Protein AF-A0A0S8JA81-F1 (afdb_monomer_lite)

Secondary structure (DSSP, 8-state):
--HHHHHHHHHHSPPPHHHHHHHHHHHHHSS--HHHHHHHH-BTTTB---SSS--GGGG---

Radius of gyration: 14.51 Å; chains: 1; bounding box: 30×16×37 Å

Structure (mmCIF, N/CA/C/O backbone):
data_AF-A0A0S8JA81-F1
#
_entry.id   AF-A0A0S8JA81-F1
#
loop_
_atom_site.group_PDB
_atom_site.id
_atom_site.type_symbol
_atom_site.label_atom_id
_atom_site.label_alt_id
_atom_site.label_comp_id
_atom_site.label_asym_id
_atom_site.label_entity_id
_atom_site.label_seq_id
_atom_site.pdbx_PDB_ins_code
_atom_site.Cartn_x
_atom_site.Cartn_y
_atom_site.Cartn_z
_atom_site.occupancy
_atom_site.B_iso_or_equiv
_atom_site.auth_seq_id
_atom_site.auth_comp_id
_atom_site.auth_asym_id
_atom_site.auth_atom_id
_atom_site.pdbx_PDB_model_num
ATOM 1 N N . MET A 1 1 ? 10.593 2.843 -27.602 1.00 62.19 1 MET A N 1
ATOM 2 C CA . MET A 1 1 ? 9.420 2.551 -26.760 1.00 62.19 1 MET A CA 1
ATOM 3 C C . MET A 1 1 ? 8.658 3.846 -26.516 1.00 62.19 1 MET A C 1
ATOM 5 O O . MET A 1 1 ? 9.284 4.820 -26.107 1.00 62.19 1 MET A O 1
ATOM 9 N N . THR A 1 2 ? 7.370 3.900 -26.853 1.00 84.00 2 THR A N 1
ATOM 10 C CA . THR A 1 2 ? 6.499 5.064 -26.603 1.00 84.00 2 THR A CA 1
ATOM 11 C C . THR A 1 2 ? 5.884 4.990 -25.201 1.00 84.00 2 THR A C 1
ATOM 13 O O . THR A 1 2 ? 5.931 3.942 -24.559 1.00 84.00 2 THR A O 1
ATOM 16 N N . LEU A 1 3 ? 5.309 6.095 -24.712 1.00 80.00 3 LEU A N 1
ATOM 17 C CA . LEU A 1 3 ? 4.598 6.116 -23.424 1.00 80.00 3 LEU A CA 1
ATOM 18 C C . LEU A 1 3 ? 3.437 5.108 -23.390 1.00 80.00 3 LEU A C 1
ATOM 20 O O . LEU A 1 3 ? 3.276 4.414 -22.394 1.00 80.00 3 LEU A O 1
ATOM 24 N N . GLU A 1 4 ? 2.705 4.957 -24.496 1.00 83.75 4 GLU A N 1
ATOM 25 C CA . GLU A 1 4 ? 1.619 3.971 -24.626 1.00 83.75 4 GLU A CA 1
ATOM 26 C C . GLU A 1 4 ? 2.105 2.534 -24.394 1.00 83.75 4 GLU A C 1
ATOM 28 O O . GLU A 1 4 ? 1.466 1.776 -23.672 1.00 83.75 4 GLU A O 1
ATOM 33 N N . GLN A 1 5 ? 3.279 2.173 -24.921 1.00 76.50 5 GLN A N 1
ATOM 34 C CA . GLN A 1 5 ? 3.849 0.834 -24.729 1.00 76.50 5 GLN A CA 1
ATOM 35 C C . GLN A 1 5 ? 4.240 0.575 -23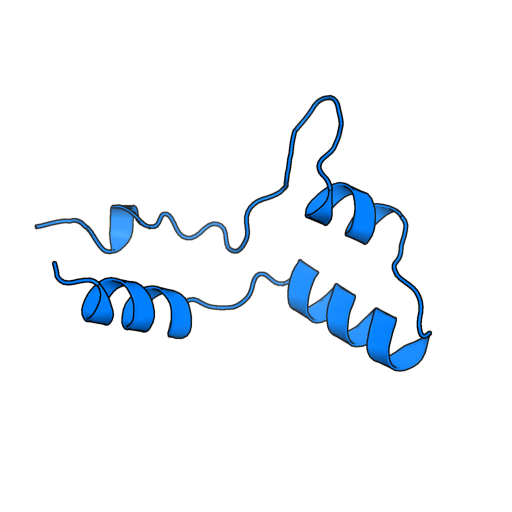.267 1.00 76.50 5 GLN A C 1
ATOM 37 O O . GLN A 1 5 ? 4.105 -0.543 -22.778 1.00 76.50 5 GLN A O 1
ATOM 42 N N . ILE A 1 6 ? 4.699 1.606 -22.549 1.00 77.94 6 ILE A N 1
ATOM 43 C CA . ILE A 1 6 ? 4.984 1.503 -21.110 1.00 77.94 6 ILE A CA 1
ATOM 44 C C . ILE A 1 6 ? 3.680 1.297 -20.331 1.00 77.94 6 ILE A C 1
ATOM 46 O O . ILE A 1 6 ? 3.631 0.464 -19.430 1.00 77.94 6 ILE A O 1
ATOM 50 N N . GLU A 1 7 ? 2.621 2.032 -20.671 1.00 79.38 7 GLU A N 1
ATOM 51 C CA . GLU A 1 7 ? 1.319 1.909 -20.010 1.00 79.38 7 GLU A CA 1
ATOM 52 C C . GLU A 1 7 ? 0.672 0.534 -20.220 1.00 79.38 7 GLU A C 1
ATOM 54 O O . GLU A 1 7 ? 0.077 0.001 -19.281 1.00 79.38 7 GLU A O 1
ATOM 59 N N . GLU A 1 8 ? 0.810 -0.058 -21.409 1.00 82.44 8 GLU A N 1
ATOM 60 C CA . GLU A 1 8 ? 0.356 -1.428 -21.684 1.00 82.44 8 GLU A CA 1
ATOM 61 C C . GLU A 1 8 ? 1.102 -2.450 -20.819 1.00 82.44 8 GLU A C 1
ATOM 63 O O . GLU A 1 8 ? 0.469 -3.240 -20.121 1.00 82.44 8 GLU A O 1
ATOM 68 N N . ILE A 1 9 ? 2.435 -2.365 -20.755 1.00 80.12 9 ILE A N 1
ATOM 69 C CA . ILE A 1 9 ? 3.252 -3.256 -19.913 1.00 80.12 9 ILE A CA 1
ATOM 70 C C . ILE A 1 9 ? 2.868 -3.118 -18.433 1.00 80.12 9 ILE A C 1
ATOM 72 O O . ILE A 1 9 ? 2.709 -4.115 -17.729 1.00 80.12 9 ILE A O 1
ATOM 76 N N . LEU A 1 10 ? 2.683 -1.886 -17.949 1.00 75.38 10 LEU A N 1
ATOM 77 C CA . LEU A 1 10 ? 2.271 -1.628 -16.566 1.00 75.38 10 LEU A CA 1
ATOM 78 C C . LEU A 1 10 ? 0.872 -2.174 -16.250 1.00 75.38 10 LEU A C 1
ATOM 80 O O . LEU A 1 10 ? 0.613 -2.533 -15.101 1.00 75.38 10 LEU A O 1
ATOM 84 N N . ARG A 1 11 ? -0.025 -2.222 -17.239 1.00 76.94 11 ARG A N 1
ATOM 85 C CA . ARG A 1 11 ? -1.386 -2.750 -17.088 1.00 76.94 11 ARG A CA 1
ATOM 86 C C . ARG A 1 11 ? -1.414 -4.275 -17.043 1.00 76.94 11 ARG A C 1
ATOM 88 O O . ARG A 1 11 ? -2.214 -4.827 -16.289 1.00 76.94 11 ARG A O 1
ATOM 95 N N . ASP A 1 12 ? -0.562 -4.921 -17.831 1.00 80.94 12 ASP A N 1
ATOM 96 C CA . ASP A 1 12 ? -0.538 -6.378 -17.971 1.00 80.94 12 ASP A CA 1
ATOM 97 C C . ASP A 1 12 ? 0.289 -7.074 -16.882 1.00 80.94 12 ASP A C 1
ATOM 99 O O . ASP A 1 12 ? 0.135 -8.279 -16.664 1.00 80.94 12 ASP A O 1
ATOM 103 N N . MET A 1 13 ? 1.130 -6.331 -16.154 1.00 77.44 13 MET A N 1
ATOM 104 C CA . MET A 1 13 ? 1.860 -6.881 -15.017 1.00 77.44 13 MET A CA 1
ATOM 105 C C . MET A 1 13 ? 0.907 -7.381 -13.914 1.00 77.44 13 MET A C 1
ATOM 107 O O . MET A 1 13 ? -0.025 -6.677 -13.505 1.00 77.44 13 MET A O 1
ATOM 111 N N . PRO A 1 14 ? 1.162 -8.577 -13.357 1.00 75.31 14 PRO A N 1
ATOM 112 C CA . PRO A 1 14 ? 0.377 -9.131 -12.272 1.00 75.31 14 PRO A CA 1
ATOM 113 C C . PRO A 1 14 ? 0.479 -8.244 -11.030 1.00 75.31 14 PRO A C 1
ATOM 115 O O . PRO A 1 14 ? 1.564 -7.869 -10.586 1.00 75.31 14 PRO A O 1
ATOM 118 N N . GLU A 1 15 ? -0.665 -7.944 -10.413 1.00 77.94 15 GLU A N 1
ATOM 119 C CA . GLU A 1 15 ? -0.675 -7.193 -9.159 1.00 77.94 15 GLU A CA 1
ATOM 120 C C . GLU A 1 15 ? 0.137 -7.919 -8.073 1.00 77.94 15 GLU A C 1
ATOM 122 O O . GLU A 1 15 ? 0.093 -9.146 -7.931 1.00 77.94 15 GLU A O 1
ATOM 127 N N . ALA A 1 16 ? 0.871 -7.158 -7.257 1.00 81.75 16 ALA A N 1
ATOM 128 C CA . ALA A 1 16 ? 1.595 -7.746 -6.139 1.00 81.75 16 ALA A CA 1
ATOM 129 C C . ALA A 1 16 ? 0.597 -8.410 -5.166 1.00 81.75 16 ALA A C 1
ATOM 131 O O . ALA A 1 16 ? -0.385 -7.765 -4.780 1.00 81.75 16 ALA A O 1
ATOM 132 N N . PRO A 1 17 ? 0.851 -9.642 -4.678 1.00 86.12 17 PRO A N 1
ATOM 133 C CA . PRO A 1 17 ? -0.089 -10.345 -3.801 1.00 86.12 17 PRO A CA 1
ATOM 134 C C . PRO A 1 17 ? -0.514 -9.536 -2.567 1.00 86.12 17 PRO A C 1
ATOM 136 O O . PRO A 1 17 ? -1.673 -9.577 -2.159 1.00 86.12 17 PRO A O 1
ATOM 139 N N . TRP A 1 18 ? 0.399 -8.736 -2.006 1.00 85.75 18 TRP A N 1
ATOM 140 C CA . TRP A 1 18 ? 0.110 -7.906 -0.838 1.00 85.75 18 TRP A CA 1
ATOM 141 C C . TRP A 1 18 ? -0.863 -6.753 -1.138 1.00 85.75 18 TRP A C 1
ATOM 143 O O . TRP A 1 18 ? -1.626 -6.377 -0.249 1.00 85.75 18 TRP A O 1
ATOM 153 N N . ILE A 1 19 ? -0.880 -6.221 -2.369 1.00 88.00 19 ILE A N 1
ATOM 154 C CA . ILE A 1 19 ? -1.828 -5.176 -2.792 1.00 88.00 19 ILE A CA 1
ATOM 155 C C . ILE A 1 19 ? -3.237 -5.763 -2.860 1.00 88.00 19 ILE A C 1
ATOM 157 O O . ILE A 1 19 ? -4.184 -5.162 -2.343 1.00 88.00 19 ILE A O 1
ATOM 161 N N . ARG A 1 20 ? -3.376 -6.968 -3.424 1.00 90.12 20 ARG A N 1
ATOM 162 C CA . AR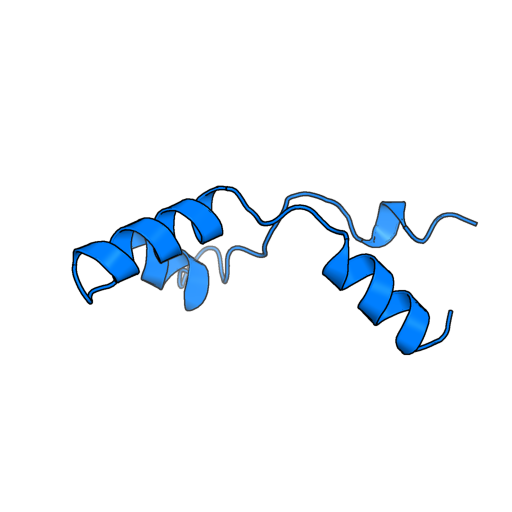G A 1 20 ? -4.650 -7.699 -3.456 1.00 90.12 20 ARG A CA 1
ATOM 163 C C . ARG A 1 20 ? -5.199 -7.941 -2.051 1.00 90.12 20 ARG A C 1
ATOM 165 O O . ARG A 1 20 ? -6.373 -7.673 -1.774 1.00 90.12 20 ARG A O 1
ATOM 172 N N . ASP A 1 21 ? -4.341 -8.408 -1.148 1.00 92.69 21 ASP A N 1
ATOM 173 C CA . ASP A 1 21 ? -4.712 -8.689 0.239 1.00 92.69 21 ASP A CA 1
ATOM 174 C C . ASP A 1 21 ? -5.085 -7.411 1.000 1.00 92.69 21 ASP A C 1
ATOM 176 O O . ASP A 1 21 ? -6.055 -7.401 1.761 1.00 92.69 21 ASP A O 1
ATOM 180 N N . MET A 1 22 ? -4.349 -6.319 0.773 1.00 93.75 22 MET A N 1
ATOM 181 C CA . MET A 1 22 ? -4.644 -5.000 1.334 1.00 93.75 22 MET A CA 1
ATOM 182 C C . MET A 1 22 ? -6.014 -4.491 0.873 1.00 93.75 22 MET A C 1
ATOM 184 O O . MET A 1 22 ? -6.831 -4.114 1.712 1.00 93.75 22 MET A O 1
ATOM 188 N N . ARG A 1 23 ? -6.301 -4.517 -0.438 1.00 93.88 23 ARG A N 1
ATOM 189 C CA . ARG A 1 23 ? -7.604 -4.097 -0.991 1.00 93.88 23 ARG A CA 1
ATOM 190 C C . ARG A 1 23 ? -8.746 -4.923 -0.412 1.00 93.88 23 ARG A C 1
ATOM 192 O O . ARG A 1 23 ? -9.769 -4.368 -0.021 1.00 93.88 23 ARG A O 1
ATOM 199 N N . THR A 1 24 ? -8.547 -6.235 -0.309 1.00 96.25 24 THR A N 1
ATOM 200 C CA . THR A 1 24 ? -9.526 -7.154 0.286 1.00 96.25 24 THR A CA 1
ATOM 201 C C . THR A 1 24 ? -9.778 -6.833 1.758 1.00 96.25 24 THR A C 1
ATOM 2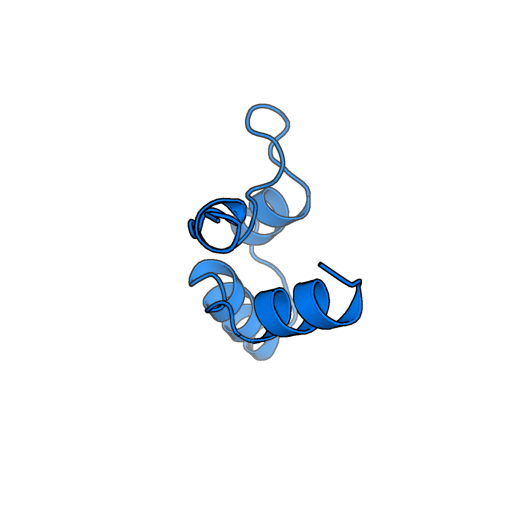03 O O . THR A 1 24 ? -10.924 -6.865 2.204 1.00 96.25 24 THR A O 1
ATOM 206 N N . HIS A 1 25 ? -8.729 -6.524 2.525 1.00 97.00 25 HIS A N 1
ATOM 207 C CA . HIS A 1 25 ? -8.867 -6.137 3.925 1.00 97.00 25 HIS A CA 1
ATOM 208 C C . HIS A 1 25 ? -9.618 -4.810 4.063 1.00 97.00 25 HIS A C 1
ATOM 210 O O . HIS A 1 25 ? -10.623 -4.760 4.768 1.00 97.00 25 HIS A O 1
ATOM 216 N N . TYR A 1 26 ? -9.191 -3.778 3.334 1.00 96.12 26 TYR A N 1
ATOM 217 C CA . TYR A 1 26 ? -9.816 -2.459 3.371 1.00 96.12 26 TYR A CA 1
ATOM 218 C C . TYR A 1 26 ? -11.295 -2.513 2.969 1.00 96.12 26 TYR A C 1
ATOM 220 O O . TYR A 1 26 ? -12.136 -1.932 3.646 1.00 96.12 26 TYR A O 1
ATOM 228 N N . ALA A 1 27 ? -11.642 -3.283 1.932 1.00 97.44 27 ALA A N 1
ATOM 229 C CA . ALA A 1 27 ? -13.034 -3.473 1.523 1.00 97.44 27 ALA A CA 1
ATOM 230 C C . ALA A 1 27 ? -13.909 -4.107 2.622 1.00 97.44 27 ALA A C 1
ATOM 232 O O . ALA A 1 27 ? -15.114 -3.878 2.650 1.00 97.44 27 ALA A O 1
ATOM 233 N N . LYS A 1 28 ? -13.318 -4.900 3.528 1.00 97.56 28 LYS A N 1
ATOM 234 C CA . LYS A 1 28 ? -14.026 -5.543 4.645 1.00 97.56 28 LYS A CA 1
ATOM 235 C C . LYS A 1 28 ? -14.088 -4.677 5.902 1.00 97.56 28 LYS A C 1
ATOM 237 O O . LYS A 1 28 ? -15.063 -4.775 6.638 1.00 97.56 28 LYS A O 1
ATOM 242 N N . THR A 1 29 ? -13.048 -3.896 6.188 1.00 97.44 29 THR A N 1
ATOM 243 C CA . THR A 1 29 ? -12.878 -3.218 7.488 1.00 97.44 29 THR A CA 1
ATOM 244 C C . THR A 1 29 ? -12.957 -1.696 7.414 1.00 97.44 29 THR A C 1
ATOM 246 O O . THR A 1 29 ? -13.119 -1.053 8.446 1.00 97.44 29 THR A O 1
ATOM 249 N N . GLY A 1 30 ? -12.818 -1.110 6.223 1.00 96.94 30 GLY A N 1
A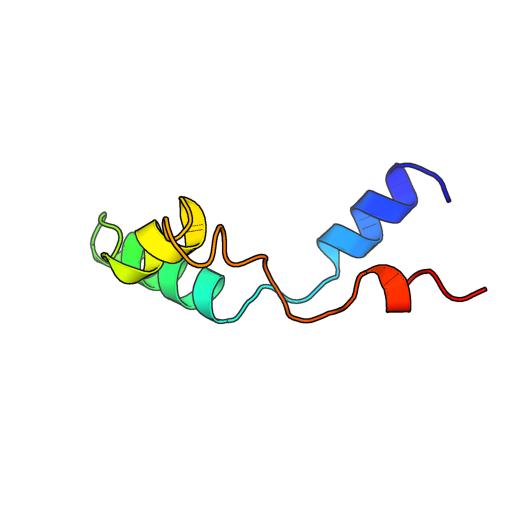TOM 250 C CA . GLY A 1 30 ? -12.688 0.335 6.024 1.00 96.94 30 GLY A CA 1
ATOM 251 C C . GLY A 1 30 ? -11.365 0.923 6.528 1.00 96.94 30 GLY A C 1
ATOM 252 O O . GLY A 1 30 ? -11.220 2.143 6.565 1.00 96.94 30 GLY A O 1
ATOM 253 N N . ALA A 1 31 ? -10.401 0.086 6.925 1.00 95.56 31 ALA A N 1
ATOM 254 C CA . ALA A 1 31 ? -9.137 0.513 7.516 1.00 95.56 31 ALA A CA 1
ATOM 255 C C . ALA A 1 31 ? -7.944 -0.222 6.895 1.00 95.56 31 ALA A C 1
ATOM 257 O O . ALA A 1 31 ? -8.067 -1.346 6.411 1.00 95.56 31 ALA A O 1
ATOM 258 N N . TYR A 1 32 ? -6.773 0.415 6.920 1.00 93.62 32 TYR A N 1
ATOM 259 C CA . TYR A 1 32 ? -5.509 -0.219 6.545 1.00 93.62 32 TYR A CA 1
ATOM 260 C C . TYR A 1 32 ? -4.866 -0.893 7.753 1.00 93.62 32 TYR A C 1
ATOM 262 O O . TYR A 1 32 ? -4.954 -0.391 8.876 1.00 93.62 32 TYR A O 1
ATOM 270 N N . ARG A 1 33 ? -4.157 -2.004 7.526 1.00 94.44 33 ARG A N 1
ATOM 271 C CA . ARG A 1 33 ? -3.328 -2.612 8.572 1.00 9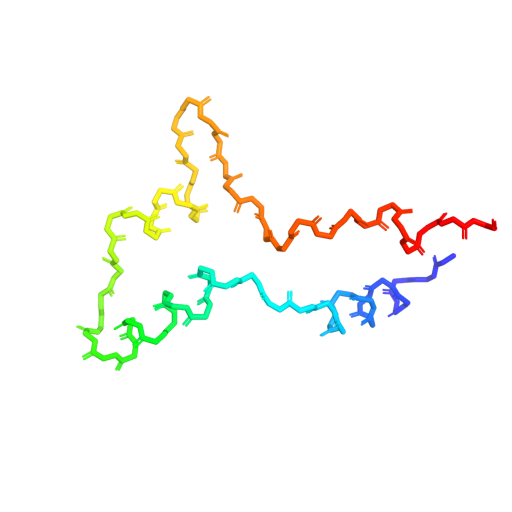4.44 33 ARG A CA 1
ATOM 272 C C . ARG A 1 33 ? -2.007 -1.842 8.674 1.00 94.44 33 ARG A C 1
ATOM 274 O O . ARG A 1 33 ? -1.532 -1.338 7.653 1.00 94.44 33 ARG A O 1
ATOM 281 N N . PRO A 1 34 ? -1.351 -1.802 9.846 1.00 91.62 34 PRO A N 1
ATOM 282 C CA . PRO A 1 34 ? -0.055 -1.136 9.998 1.00 91.62 34 PRO A CA 1
ATOM 283 C C . PRO A 1 34 ? 0.988 -1.571 8.956 1.00 91.62 34 PRO A C 1
ATOM 285 O O . PRO A 1 34 ? 1.683 -0.737 8.388 1.00 91.62 34 PRO A O 1
ATOM 288 N N . GLN A 1 35 ? 1.040 -2.864 8.624 1.00 88.94 35 GLN A N 1
ATOM 289 C CA . GLN A 1 35 ? 1.937 -3.392 7.592 1.00 88.94 35 GLN A CA 1
ATOM 290 C C . GLN A 1 35 ? 1.616 -2.912 6.171 1.00 88.94 35 GLN A C 1
ATOM 292 O O . GLN A 1 35 ? 2.516 -2.848 5.340 1.00 88.94 35 GLN A O 1
ATOM 297 N N . ASP A 1 36 ? 0.355 -2.598 5.867 1.00 90.19 36 ASP A N 1
ATOM 298 C CA . ASP A 1 36 ? -0.020 -2.066 4.555 1.00 90.19 36 ASP A CA 1
ATOM 299 C C . ASP A 1 36 ? 0.455 -0.612 4.440 1.00 90.19 36 ASP A C 1
ATOM 301 O O . ASP A 1 36 ? 1.027 -0.223 3.426 1.00 90.19 36 ASP A O 1
ATOM 305 N N . LEU A 1 37 ? 0.314 0.160 5.525 1.00 87.25 37 LEU A N 1
ATOM 306 C CA . LEU A 1 37 ? 0.819 1.530 5.610 1.00 87.25 37 LEU A CA 1
ATOM 307 C C . LEU A 1 37 ? 2.344 1.587 5.507 1.00 87.25 37 LEU A C 1
ATOM 309 O O . LEU A 1 37 ? 2.853 2.416 4.765 1.00 87.25 37 LEU A O 1
ATOM 313 N N . LEU A 1 38 ? 3.068 0.686 6.179 1.00 86.44 38 LEU A N 1
ATOM 314 C CA . LEU A 1 38 ? 4.528 0.603 6.052 1.00 86.44 38 LEU A CA 1
ATOM 315 C C . LEU A 1 38 ? 4.964 0.329 4.609 1.00 86.44 38 LEU A C 1
ATOM 317 O O . LEU A 1 38 ? 5.931 0.914 4.137 1.00 86.44 38 LEU A O 1
ATOM 321 N N . ARG A 1 39 ? 4.236 -0.521 3.877 1.00 83.69 39 ARG A N 1
ATOM 322 C CA . ARG A 1 39 ? 4.553 -0.807 2.471 1.00 83.69 39 ARG A CA 1
ATOM 323 C C . ARG A 1 39 ? 4.258 0.373 1.553 1.00 83.69 39 ARG A C 1
ATOM 325 O O . ARG A 1 39 ? 5.057 0.624 0.660 1.00 83.69 39 ARG A O 1
ATOM 332 N N . LEU A 1 40 ? 3.145 1.074 1.777 1.00 83.00 40 LEU A N 1
ATOM 333 C CA . LEU A 1 40 ? 2.704 2.214 0.964 1.00 83.00 40 LEU A CA 1
ATOM 334 C C . LEU A 1 40 ? 3.516 3.487 1.220 1.00 83.00 40 LEU A C 1
ATOM 336 O O . LEU A 1 40 ? 3.901 4.173 0.279 1.00 83.00 40 LEU A O 1
ATOM 340 N N . LEU A 1 41 ? 3.729 3.819 2.492 1.00 82.56 41 LEU A N 1
ATOM 341 C CA . LEU A 1 41 ? 4.396 5.049 2.927 1.00 82.56 41 LEU A CA 1
ATOM 342 C C . LEU A 1 41 ? 5.915 4.879 3.008 1.00 82.56 41 LEU A C 1
ATOM 344 O O . LEU A 1 41 ? 6.650 5.863 3.007 1.00 82.56 41 LEU A O 1
ATOM 348 N N . GLY A 1 42 ? 6.364 3.629 3.047 1.00 73.81 42 GLY A N 1
ATOM 349 C CA . GLY A 1 42 ? 7.749 3.254 3.234 1.00 73.81 42 GLY A CA 1
ATOM 350 C C . GLY A 1 42 ? 8.123 3.105 4.700 1.00 73.81 42 GLY A C 1
ATOM 351 O O . GLY A 1 42 ? 7.669 3.845 5.575 1.00 73.81 42 GLY A O 1
ATOM 352 N N . ASP A 1 43 ? 8.975 2.119 4.961 1.00 74.81 43 ASP A N 1
ATOM 353 C CA . ASP A 1 43 ? 9.670 2.008 6.234 1.00 74.81 43 ASP A CA 1
ATOM 354 C C . ASP A 1 43 ? 10.793 3.064 6.263 1.00 74.81 43 ASP A C 1
ATOM 356 O O . ASP A 1 43 ? 11.514 3.210 5.275 1.00 74.81 43 ASP A O 1
ATOM 360 N N . PRO A 1 44 ? 11.001 3.794 7.369 1.00 67.06 44 PRO A N 1
ATOM 361 C CA . PRO A 1 44 ? 12.123 4.725 7.496 1.00 67.06 44 PRO A CA 1
ATOM 362 C C . PRO A 1 44 ? 13.512 4.104 7.248 1.00 67.06 44 PRO A C 1
ATOM 364 O O . PRO A 1 44 ? 14.460 4.835 6.970 1.00 67.06 44 PRO A O 1
ATOM 367 N N . LYS A 1 45 ? 13.649 2.780 7.386 1.00 72.25 45 LYS A N 1
ATOM 368 C CA . LYS A 1 45 ? 14.884 2.013 7.175 1.00 72.25 45 LYS A CA 1
ATOM 369 C C . LYS A 1 45 ? 14.955 1.364 5.794 1.00 72.25 45 LYS A C 1
ATOM 371 O O . LYS A 1 45 ? 16.015 1.383 5.184 1.00 72.25 45 LYS A O 1
ATOM 376 N N . GLU A 1 46 ? 13.846 0.800 5.319 1.00 68.94 46 GLU A N 1
ATOM 377 C CA . GLU A 1 46 ? 13.808 -0.026 4.096 1.00 68.94 46 GLU A CA 1
ATOM 378 C C . GLU A 1 46 ? 13.163 0.690 2.892 1.00 68.94 46 GLU A C 1
ATOM 380 O O . GLU A 1 46 ? 13.212 0.194 1.768 1.00 68.94 46 GLU A O 1
ATOM 385 N N . GLY A 1 47 ? 12.564 1.866 3.095 1.00 69.69 47 GLY A N 1
ATOM 386 C CA . GLY A 1 47 ? 11.841 2.608 2.064 1.00 69.69 47 GLY A CA 1
ATOM 387 C C . GLY A 1 47 ? 10.507 1.967 1.668 1.00 69.69 47 GLY A C 1
ATOM 388 O O . GLY A 1 47 ? 9.954 1.117 2.370 1.00 69.69 47 GLY A O 1
ATOM 389 N N . VAL A 1 48 ? 9.945 2.423 0.545 1.00 68.00 48 VAL A N 1
ATOM 390 C CA . VAL A 1 48 ? 8.671 1.928 -0.004 1.00 68.00 48 VAL A CA 1
ATOM 391 C C . VAL A 1 48 ? 8.877 0.545 -0.611 1.00 68.00 48 VAL A C 1
ATOM 393 O O . VAL A 1 48 ? 9.779 0.333 -1.422 1.00 68.00 48 VAL A O 1
ATOM 396 N N . THR A 1 49 ? 8.004 -0.402 -0.266 1.00 67.12 49 THR A N 1
ATOM 397 C CA . THR A 1 49 ? 7.990 -1.699 -0.947 1.00 67.12 49 THR A CA 1
ATOM 398 C C . THR A 1 49 ? 7.315 -1.521 -2.304 1.00 67.12 49 THR A C 1
ATOM 400 O O . THR A 1 49 ? 6.089 -1.444 -2.387 1.00 67.12 49 THR A O 1
ATOM 403 N N . MET A 1 50 ? 8.121 -1.447 -3.366 1.00 64.38 50 MET A N 1
ATOM 404 C CA . MET A 1 50 ? 7.631 -1.450 -4.749 1.00 64.38 50 MET A CA 1
ATOM 405 C C . MET A 1 50 ? 6.828 -2.731 -5.037 1.00 64.38 50 MET A C 1
ATOM 407 O O . MET A 1 50 ? 6.958 -3.719 -4.316 1.00 64.38 50 MET A O 1
ATOM 411 N N . GLY A 1 51 ? 5.960 -2.677 -6.054 1.00 62.59 51 GLY A N 1
ATOM 412 C CA . GLY A 1 51 ? 4.973 -3.704 -6.413 1.00 62.59 51 GLY A CA 1
ATOM 413 C C . GLY A 1 51 ? 5.550 -5.080 -6.811 1.00 62.59 51 GLY A C 1
ATOM 414 O O . GLY A 1 51 ? 6.426 -5.604 -6.128 1.00 62.59 51 GLY A O 1
ATOM 415 N N . PRO A 1 52 ? 5.000 -5.774 -7.824 1.00 57.94 52 PRO A N 1
ATOM 416 C CA . PRO A 1 52 ? 5.437 -7.132 -8.154 1.00 57.94 52 PRO A CA 1
ATOM 417 C C . PRO A 1 52 ? 6.955 -7.175 -8.384 1.00 57.94 52 PRO A C 1
ATOM 419 O O . PRO A 1 52 ? 7.532 -6.249 -8.946 1.00 57.94 52 PRO A O 1
ATOM 422 N N . LYS A 1 53 ? 7.611 -8.263 -7.951 1.00 59.09 53 LYS A N 1
ATOM 423 C CA . LYS A 1 53 ? 9.057 -8.504 -8.149 1.00 59.09 53 LYS A CA 1
ATOM 424 C C . LYS A 1 53 ? 9.426 -8.766 -9.620 1.00 59.09 53 LYS A C 1
ATOM 426 O O . LYS A 1 53 ? 10.457 -9.376 -9.890 1.00 59.09 53 LYS A O 1
ATOM 431 N N . GLU A 1 54 ? 8.575 -8.370 -10.556 1.00 58.00 54 GLU A N 1
ATOM 432 C CA . GLU A 1 54 ? 8.902 -8.402 -11.970 1.00 58.00 54 GLU A CA 1
ATOM 433 C C . GLU A 1 54 ? 9.807 -7.216 -12.256 1.00 58.00 54 GLU A C 1
ATOM 435 O O . GLU A 1 54 ? 9.480 -6.058 -11.987 1.00 58.00 54 GLU A O 1
ATOM 440 N N . SER A 1 55 ? 11.011 -7.523 -12.724 1.00 59.44 55 SER A N 1
ATOM 441 C CA . SER A 1 55 ? 11.923 -6.469 -13.111 1.00 59.44 55 SER A CA 1
ATOM 442 C C . SER A 1 55 ? 11.396 -5.886 -14.409 1.00 59.44 55 SER A C 1
ATOM 444 O O . SER A 1 55 ? 11.360 -6.587 -15.417 1.00 59.44 55 SER A O 1
ATOM 446 N N . LEU A 1 56 ? 11.056 -4.594 -14.416 1.00 61.12 56 LEU A N 1
ATOM 447 C CA . LEU A 1 56 ? 10.697 -3.888 -15.650 1.00 61.12 56 LEU A CA 1
ATOM 448 C C . LEU A 1 56 ? 11.768 -4.098 -16.740 1.00 61.12 56 LEU A C 1
ATOM 450 O O . LEU A 1 56 ? 11.443 -4.169 -17.917 1.00 61.12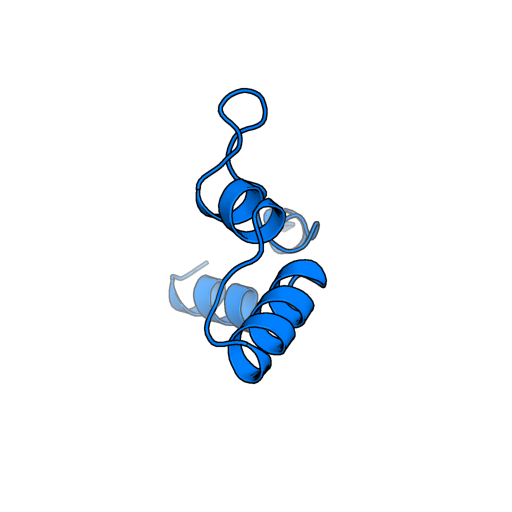 56 LEU A O 1
ATOM 454 N N . SER A 1 57 ? 13.034 -4.307 -16.347 1.00 61.78 57 SER A N 1
ATOM 455 C CA . SER A 1 57 ? 14.134 -4.643 -17.260 1.00 61.78 57 SER A CA 1
ATOM 456 C C . SER A 1 57 ? 13.941 -5.919 -18.080 1.00 61.78 57 SER A C 1
ATOM 458 O O . SER A 1 57 ? 14.551 -6.034 -19.138 1.00 61.78 57 SER A O 1
ATOM 460 N N . GLN A 1 58 ? 13.102 -6.860 -17.643 1.00 63.56 58 GLN A N 1
ATOM 461 C CA . GLN A 1 58 ? 12.765 -8.059 -18.418 1.00 63.56 58 GLN A CA 1
ATOM 462 C C . GLN A 1 58 ? 11.857 -7.742 -19.613 1.00 63.56 58 GLN A C 1
ATOM 464 O O . GLN A 1 58 ? 11.872 -8.482 -20.589 1.00 63.56 58 GLN A O 1
ATOM 469 N N . HIS A 1 59 ? 11.137 -6.617 -19.575 1.00 60.69 59 HIS A N 1
ATOM 470 C CA . HIS A 1 59 ? 10.356 -6.096 -20.700 1.00 60.69 59 HIS A CA 1
ATOM 471 C C . HIS A 1 59 ? 11.170 -5.148 -21.602 1.00 60.69 59 HIS A C 1
ATOM 473 O O . HIS A 1 59 ? 10.644 -4.643 -22.590 1.00 60.69 59 HIS A O 1
ATOM 479 N N . PHE A 1 60 ? 12.443 -4.897 -21.266 1.00 63.56 60 PHE A N 1
ATOM 480 C CA . PHE A 1 60 ? 13.335 -3.967 -21.972 1.00 63.56 60 PHE A CA 1
ATOM 481 C C . PHE A 1 60 ? 14.538 -4.656 -22.643 1.00 63.56 60 PHE A C 1
ATOM 483 O O . PHE A 1 60 ? 15.462 -3.959 -23.058 1.00 63.56 60 PHE A O 1
ATOM 490 N N . GLN A 1 61 ? 14.573 -5.994 -22.722 1.00 56.66 61 GLN A N 1
ATOM 491 C CA . GLN A 1 61 ? 15.621 -6.696 -23.474 1.00 56.66 61 GLN A CA 1
ATOM 492 C C . GLN A 1 61 ? 15.332 -6.605 -24.981 1.00 56.66 61 GLN A C 1
ATOM 494 O O . GLN A 1 61 ? 14.276 -7.053 -25.425 1.00 56.66 61 GLN A O 1
ATOM 499 N N . GLU A 1 62 ? 16.257 -5.978 -25.719 1.00 51.03 62 GLU A N 1
ATOM 500 C CA . GLU A 1 62 ? 16.321 -5.964 -27.193 1.00 51.03 62 GLU A CA 1
ATOM 501 C C . GLU A 1 62 ? 16.582 -7.356 -27.782 1.00 51.03 62 GLU A C 1
ATOM 503 O O . GLU A 1 62 ? 17.383 -8.117 -27.186 1.00 51.03 62 GLU A O 1
#

pLDDT: mean 78.71, std 12.95, range [51.03, 97.56]

Foldseek 3Di:
DDPVVVVVVVVPDDWAPVVVVQVVVCVVPVDGDPVRCCQCQHDPPGGHNDTDPDDVVVVVDD

Sequence (62 aa):
MTLEQIEEILRDMPEAPWIRDMRTHYAKTGAYRPQDLLRLLGDPKEGVTMGPKESLSQHFQE